Protein AF-A0A136JSY4-F1 (afdb_monomer_lite)

Radius of gyration: 33.77 Å; chains: 1; bounding box: 56×80×81 Å

Structure (mmCIF, N/CA/C/O backbone):
data_AF-A0A136JSY4-F1
#
_entry.id   AF-A0A136JSY4-F1
#
loop_
_atom_site.group_PDB
_atom_site.id
_atom_site.type_symbol
_atom_site.label_atom_id
_atom_site.label_alt_id
_atom_site.label_comp_id
_atom_site.label_asym_id
_atom_site.label_entity_id
_atom_site.label_seq_id
_atom_site.pdbx_PDB_ins_code
_atom_site.Cartn_x
_atom_site.Cartn_y
_atom_site.Cartn_z
_atom_site.occupancy
_atom_site.B_iso_or_equiv
_atom_site.auth_seq_id
_atom_site.auth_comp_id
_atom_site.auth_asym_id
_atom_site.auth_atom_id
_atom_site.pdbx_PDB_model_num
ATOM 1 N N . MET A 1 1 ? -39.869 67.267 55.460 1.00 47.88 1 MET A N 1
ATOM 2 C CA . MET A 1 1 ? -38.413 67.311 55.735 1.00 47.88 1 MET A CA 1
ATOM 3 C C . MET A 1 1 ? -38.189 66.368 56.909 1.00 47.88 1 MET A C 1
ATOM 5 O O . MET A 1 1 ? -38.822 66.603 57.919 1.00 47.88 1 MET A O 1
ATOM 9 N N . THR A 1 2 ? -37.489 65.238 56.843 1.00 46.97 2 THR A N 1
ATOM 10 C CA . THR A 1 2 ? -36.270 64.884 56.106 1.00 46.97 2 THR A CA 1
ATOM 11 C C . THR A 1 2 ? -36.162 63.357 55.924 1.00 46.97 2 THR A C 1
ATOM 13 O O . THR A 1 2 ? -36.390 62.589 56.849 1.00 46.97 2 THR A O 1
ATOM 16 N N . ASN A 1 3 ? -35.751 62.956 54.719 1.00 52.03 3 ASN A N 1
ATOM 17 C CA . ASN A 1 3 ? -34.670 61.998 54.469 1.00 52.03 3 ASN A CA 1
ATOM 18 C C . ASN A 1 3 ? -34.784 60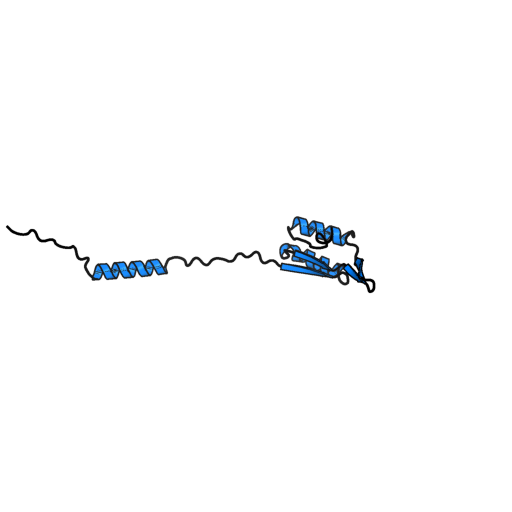.579 55.078 1.00 52.03 3 ASN A C 1
ATOM 20 O O . ASN A 1 3 ? -34.089 60.235 56.033 1.00 52.03 3 ASN A O 1
ATOM 24 N N . VAL A 1 4 ? -35.579 59.710 54.441 1.00 57.69 4 VAL A N 1
ATOM 25 C CA . VAL A 1 4 ? -35.362 58.257 54.546 1.00 57.69 4 VAL A CA 1
ATOM 26 C C . VAL A 1 4 ? -34.157 57.925 53.674 1.00 57.69 4 VAL A C 1
ATOM 28 O O . VAL A 1 4 ? -34.253 57.778 52.457 1.00 57.69 4 VAL A O 1
ATOM 31 N N . MET A 1 5 ? -32.998 57.918 54.327 1.00 53.69 5 MET A N 1
ATOM 32 C CA . MET A 1 5 ? -31.701 57.702 53.710 1.00 53.69 5 MET A CA 1
ATOM 33 C C . MET A 1 5 ? -31.635 56.349 53.003 1.00 53.69 5 MET A C 1
ATOM 35 O O . MET A 1 5 ? -31.853 55.287 53.588 1.00 53.69 5 MET A O 1
ATOM 39 N N . ASN A 1 6 ? -31.247 56.452 51.739 1.00 60.16 6 ASN A N 1
ATOM 40 C CA . ASN A 1 6 ? -30.692 55.429 50.876 1.00 60.16 6 ASN A CA 1
ATOM 41 C C . ASN A 1 6 ? -29.609 54.620 51.617 1.00 60.16 6 ASN A C 1
ATOM 43 O O . ASN A 1 6 ? -28.471 55.066 51.756 1.00 60.16 6 ASN A O 1
ATOM 47 N N . LYS A 1 7 ? -29.957 53.429 52.114 1.00 54.75 7 LYS A N 1
ATOM 48 C CA . LYS A 1 7 ? -28.954 52.425 52.474 1.00 54.75 7 LYS A CA 1
ATOM 49 C C . LYS A 1 7 ? -28.617 51.663 51.207 1.00 54.75 7 LYS A C 1
ATOM 51 O O . LYS A 1 7 ? -29.232 50.645 50.902 1.00 54.75 7 LYS A O 1
ATOM 56 N N . THR A 1 8 ? -27.635 52.177 50.478 1.00 59.25 8 THR A N 1
ATOM 57 C CA . THR A 1 8 ? -26.885 51.405 49.493 1.00 59.25 8 THR A CA 1
ATOM 58 C C . THR A 1 8 ? -26.421 50.134 50.201 1.00 59.25 8 THR A C 1
ATOM 60 O O . THR A 1 8 ? -25.597 50.197 51.114 1.00 59.25 8 THR A O 1
ATOM 63 N N . GLN A 1 9 ? -27.033 49.000 49.862 1.00 63.09 9 GLN A N 1
ATOM 64 C CA . GLN A 1 9 ? -26.720 47.686 50.417 1.00 63.09 9 GLN A CA 1
ATOM 65 C C . GLN A 1 9 ? -25.327 47.287 49.918 1.00 63.09 9 GLN A C 1
ATOM 67 O O . GLN A 1 9 ? -25.174 46.594 48.916 1.00 63.09 9 GLN A O 1
ATOM 72 N N . LEU A 1 10 ? -24.296 47.821 50.572 1.00 62.62 10 LEU A N 1
ATOM 73 C CA . LEU A 1 10 ? -22.907 47.465 50.339 1.00 62.62 10 LEU A CA 1
ATOM 74 C C . LEU A 1 10 ? -22.735 46.025 50.817 1.00 62.62 10 LEU A C 1
ATOM 76 O O . LEU A 1 10 ? -22.755 45.756 52.018 1.00 62.62 10 LEU A O 1
ATOM 80 N N . ILE A 1 11 ? -22.619 45.104 49.860 1.00 65.56 11 ILE A N 1
ATOM 81 C CA . ILE A 1 11 ? -22.290 43.701 50.111 1.00 65.56 11 ILE A CA 1
ATOM 82 C C . ILE A 1 11 ? -21.071 43.686 51.050 1.00 65.56 11 ILE A C 1
ATOM 84 O O . ILE A 1 11 ? -20.057 44.316 50.731 1.00 65.56 11 ILE A O 1
ATOM 88 N N . PRO A 1 12 ? -21.147 43.036 52.222 1.00 74.19 12 PRO A N 1
ATOM 89 C CA . PRO A 1 12 ? -20.047 43.058 53.173 1.00 74.19 12 PRO A CA 1
ATOM 90 C C . PRO A 1 12 ? -18.813 42.418 52.529 1.00 74.19 12 PRO A C 1
ATOM 92 O O . PRO A 1 12 ? -18.914 41.379 51.875 1.00 74.19 12 PRO A O 1
ATOM 95 N N . LYS A 1 13 ? -17.645 43.048 52.711 1.00 65.81 13 LYS A N 1
ATOM 96 C CA . LYS A 1 13 ? -16.381 42.675 52.044 1.00 65.81 13 LYS A CA 1
ATOM 97 C C . LYS A 1 13 ? -16.048 41.183 52.140 1.00 65.81 13 LYS A C 1
ATOM 99 O O . LYS A 1 13 ? -15.543 40.611 51.183 1.00 65.81 13 LYS A O 1
ATOM 104 N N . GLU A 1 14 ? -16.412 40.550 53.252 1.00 73.69 14 GLU A N 1
ATOM 105 C CA . GLU A 1 14 ? -16.194 39.121 53.496 1.00 73.69 14 GLU A CA 1
ATOM 106 C C . GLU A 1 14 ? -17.040 38.229 52.571 1.00 73.69 14 GLU A C 1
ATOM 108 O O . GLU A 1 14 ? -16.546 37.230 52.056 1.00 73.69 14 GLU A O 1
ATOM 113 N N . ILE A 1 15 ? -18.288 38.622 52.278 1.00 78.19 15 ILE A N 1
ATOM 114 C CA . ILE A 1 15 ? -19.153 37.922 51.313 1.00 78.19 15 ILE A CA 1
ATOM 115 C C . ILE A 1 15 ? -18.618 38.115 49.891 1.00 78.19 15 ILE A C 1
ATOM 117 O O . ILE A 1 15 ? -18.640 37.180 49.096 1.00 78.19 15 ILE A O 1
ATOM 121 N N . GLY A 1 16 ? -18.080 39.299 49.583 1.00 78.88 16 GLY A N 1
ATOM 122 C CA . GLY A 1 16 ? -17.422 39.560 48.301 1.00 78.88 16 GLY A CA 1
ATOM 123 C C . GLY A 1 16 ? -16.189 38.679 48.081 1.00 78.88 16 GLY A C 1
ATOM 124 O O . GLY A 1 16 ? -16.040 38.090 47.013 1.00 78.88 16 GLY A O 1
ATOM 125 N N . ILE A 1 17 ? -15.341 38.532 49.104 1.00 82.00 17 ILE A N 1
ATOM 126 C CA . ILE A 1 17 ? -14.149 37.670 49.058 1.00 82.00 17 ILE A CA 1
ATOM 127 C C . ILE A 1 17 ? -14.547 36.200 48.910 1.00 82.00 17 ILE A C 1
ATOM 129 O O . ILE A 1 17 ? -13.942 35.489 48.111 1.00 82.00 17 ILE A O 1
ATOM 133 N N . PHE A 1 18 ? -15.580 35.754 49.629 1.00 84.50 18 PHE A N 1
ATOM 134 C CA . PHE A 1 18 ? -16.068 34.377 49.554 1.00 84.50 18 PHE A CA 1
ATOM 135 C C . PHE A 1 18 ? -16.692 34.043 48.190 1.00 84.50 18 PHE A C 1
ATOM 137 O O . PHE A 1 18 ? -16.471 32.966 47.643 1.00 84.50 18 PHE A O 1
ATOM 144 N N . LEU A 1 19 ? -17.437 34.982 47.600 1.00 85.12 19 LEU A N 1
ATOM 145 C CA . LEU A 1 19 ? -17.976 34.827 46.247 1.00 85.12 19 LEU A CA 1
ATOM 146 C C . LEU A 1 19 ? -16.866 34.814 45.192 1.00 85.12 19 LEU A C 1
ATOM 148 O O . LEU A 1 19 ? -16.921 34.018 44.258 1.00 85.12 19 LEU A O 1
ATOM 152 N N . LEU A 1 20 ? -15.841 35.655 45.351 1.00 85.06 20 LEU A N 1
ATOM 153 C CA . LEU A 1 20 ? -14.712 35.707 44.428 1.00 85.06 20 LEU A CA 1
ATOM 154 C C . LEU A 1 20 ? -13.875 34.423 44.485 1.00 85.06 20 LEU A C 1
ATOM 156 O O . LEU A 1 20 ? -13.525 33.875 43.442 1.00 85.06 20 LEU A O 1
ATOM 160 N N . SER A 1 21 ? -13.588 33.907 45.682 1.00 84.50 21 SER A N 1
ATOM 161 C CA . SER A 1 21 ? -12.843 32.655 45.845 1.00 84.50 21 SER A CA 1
ATOM 162 C C . SER A 1 21 ? -13.624 31.453 45.312 1.00 84.50 21 SER A C 1
ATOM 164 O O . SER A 1 21 ? -13.052 30.620 44.611 1.00 84.50 21 SER A O 1
ATOM 166 N N . PHE A 1 22 ? -14.937 31.401 45.545 1.00 87.44 22 PHE A N 1
ATOM 167 C CA . PHE A 1 22 ? -15.806 30.372 44.975 1.00 87.44 22 PHE A CA 1
ATOM 168 C C . PHE A 1 22 ? -15.803 30.398 43.438 1.00 87.44 22 PHE A C 1
ATOM 170 O O . PHE A 1 22 ? -15.691 29.354 42.796 1.00 87.44 22 PHE A O 1
ATOM 177 N N . LEU A 1 23 ? -15.835 31.589 42.836 1.00 86.88 23 LEU A N 1
ATOM 178 C CA . LEU A 1 23 ? -15.821 31.761 41.382 1.00 86.88 23 LEU A CA 1
ATOM 179 C C . LEU A 1 23 ? -14.473 31.359 40.753 1.00 86.88 23 LEU A C 1
ATOM 181 O O . LEU A 1 23 ? -14.449 30.754 39.681 1.00 86.88 23 LEU A O 1
ATOM 185 N N . VAL A 1 24 ? -13.356 31.610 41.444 1.00 87.94 24 VAL A N 1
ATOM 186 C CA . VAL A 1 24 ? -12.018 31.152 41.023 1.00 87.94 24 VAL A CA 1
ATOM 187 C C . VAL A 1 24 ? -11.903 29.626 41.083 1.00 87.94 24 VAL A C 1
ATOM 189 O O . VAL A 1 24 ? -11.388 29.017 40.146 1.00 87.94 24 VAL A O 1
ATOM 192 N N . ILE A 1 25 ? -12.424 28.992 42.138 1.00 86.62 25 ILE A N 1
ATOM 193 C CA . ILE A 1 25 ? -12.406 27.527 42.282 1.00 86.62 25 ILE A CA 1
ATOM 194 C C . ILE A 1 25 ? -13.261 26.862 41.197 1.00 86.62 25 ILE A C 1
ATOM 196 O O . ILE A 1 25 ? -12.829 25.876 40.603 1.00 86.62 25 ILE A O 1
ATOM 200 N N . ILE A 1 26 ? -14.435 27.421 40.885 1.00 85.94 26 ILE A N 1
ATOM 201 C CA . ILE A 1 26 ? -15.280 26.930 39.787 1.00 85.94 26 ILE A CA 1
ATOM 202 C C . ILE A 1 26 ? -14.542 27.026 38.453 1.00 85.94 26 ILE A C 1
ATOM 204 O O . ILE A 1 26 ? -14.535 26.054 37.706 1.00 85.94 26 ILE A O 1
ATOM 208 N N . SER A 1 27 ? -13.880 28.153 38.180 1.00 79.19 27 SER A N 1
ATOM 209 C CA . SER A 1 27 ? -13.095 28.341 36.954 1.00 79.19 27 SER A CA 1
ATOM 210 C C . SER A 1 27 ? -11.975 27.299 36.818 1.00 79.19 27 SER A C 1
ATOM 212 O O . SER A 1 27 ? -11.730 26.793 35.726 1.00 79.19 27 SER A O 1
ATOM 214 N N . PHE A 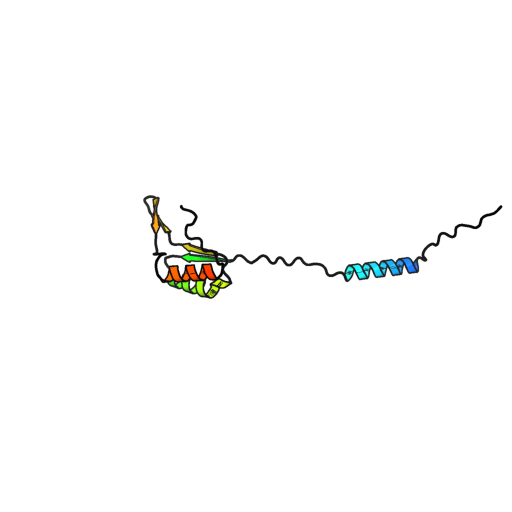1 28 ? -11.348 26.907 37.934 1.00 78.94 28 PHE A N 1
ATOM 215 C CA . PHE A 1 28 ? -10.303 25.877 37.954 1.00 78.94 28 PHE A CA 1
ATOM 216 C C . PHE A 1 28 ? -10.845 24.438 37.852 1.00 78.94 28 PHE A C 1
ATOM 218 O O . PHE A 1 28 ? -10.114 23.531 37.465 1.00 78.94 28 PHE A O 1
ATOM 225 N N . CYS A 1 29 ? -12.120 24.217 38.187 1.00 78.12 29 CYS A N 1
ATOM 226 C CA . CYS A 1 29 ? -12.805 22.926 38.052 1.00 78.12 29 CYS A CA 1
ATOM 227 C C . CYS A 1 29 ? -13.502 22.734 36.698 1.00 78.12 29 CYS A C 1
ATOM 229 O O . CYS A 1 29 ? -14.050 21.657 36.449 1.00 78.12 29 CYS A O 1
ATOM 231 N N . LEU A 1 30 ? -13.501 23.739 35.816 1.00 79.88 30 LEU A N 1
ATOM 232 C CA . LEU A 1 30 ? -13.972 23.538 34.452 1.00 79.88 30 LEU A CA 1
ATOM 233 C C . LEU A 1 30 ? -12.979 22.623 33.723 1.00 79.88 30 LEU A C 1
ATOM 235 O O . LEU A 1 30 ? -11.782 22.917 33.713 1.00 79.88 30 LEU A O 1
ATOM 239 N N . PRO A 1 31 ? -13.437 21.521 33.105 1.00 73.75 31 PRO A N 1
ATOM 240 C CA . PRO A 1 31 ? -12.555 20.673 32.326 1.00 73.75 31 PRO A CA 1
ATOM 241 C C . PRO A 1 31 ? -11.944 21.511 31.203 1.00 73.75 31 PRO A C 1
ATOM 243 O O . PRO A 1 31 ? -12.652 22.039 30.340 1.00 73.75 31 PRO A O 1
ATOM 246 N N . THR A 1 32 ? -10.618 21.639 31.210 1.00 70.25 32 THR A N 1
ATOM 247 C CA . THR A 1 32 ? -9.874 22.162 30.071 1.00 70.25 32 THR A CA 1
ATOM 248 C C . THR A 1 32 ? -10.182 21.250 28.892 1.00 70.25 32 THR A C 1
ATOM 250 O O . THR A 1 32 ? -9.825 20.074 28.868 1.00 70.25 32 THR A O 1
ATOM 253 N N . SER A 1 33 ? -10.939 21.768 27.928 1.00 67.88 33 SER A N 1
ATOM 254 C CA . SER A 1 33 ? -11.255 21.025 26.715 1.00 67.88 33 SER A CA 1
ATOM 255 C C . SER A 1 33 ? -9.972 20.922 25.896 1.00 67.88 33 SER A C 1
ATOM 257 O O . SER A 1 33 ? -9.636 21.826 25.136 1.00 67.88 33 SER A O 1
ATOM 259 N N . TYR A 1 34 ? -9.209 19.847 26.090 1.00 69.75 34 TYR A N 1
ATOM 260 C CA . TYR A 1 34 ? -8.136 19.491 25.175 1.00 69.75 34 TYR A CA 1
ATOM 261 C C . TYR A 1 34 ? -8.798 19.080 23.864 1.00 69.75 34 TYR A C 1
ATOM 263 O O . TYR A 1 34 ? -9.533 18.094 23.814 1.00 69.75 34 TYR A O 1
ATOM 271 N N . ALA A 1 35 ? -8.568 19.845 22.800 1.00 64.94 35 ALA A N 1
ATOM 272 C CA . ALA A 1 35 ? -8.902 19.381 21.466 1.00 64.94 35 ALA A CA 1
ATOM 273 C C . ALA A 1 35 ? -8.047 18.133 21.194 1.00 64.94 35 ALA A C 1
ATOM 275 O O . ALA A 1 35 ? -6.838 18.235 20.992 1.00 64.94 35 ALA A O 1
ATOM 276 N N . GLN A 1 36 ? -8.656 16.945 21.235 1.00 60.88 36 GLN A N 1
ATOM 277 C CA . GLN A 1 36 ? -8.031 15.760 20.662 1.00 60.88 36 GLN A CA 1
ATOM 278 C C . GLN A 1 36 ? -7.930 16.013 19.162 1.00 60.88 36 GLN A C 1
ATOM 280 O O . GLN A 1 36 ? -8.932 15.974 18.448 1.00 60.88 36 GLN A O 1
ATOM 285 N N . ALA A 1 37 ? -6.718 16.281 18.691 1.00 59.78 37 ALA A N 1
ATOM 286 C CA . ALA A 1 37 ? -6.390 16.173 17.285 1.00 59.78 37 ALA A CA 1
ATOM 287 C C . ALA A 1 37 ? -6.484 14.681 16.917 1.00 59.78 37 ALA A C 1
ATOM 289 O O . ALA A 1 37 ? -5.496 13.952 16.927 1.00 59.78 37 ALA A O 1
ATOM 290 N N . ASN A 1 38 ? -7.705 14.197 16.671 1.00 56.75 38 ASN A N 1
ATOM 291 C CA . ASN A 1 38 ? -7.940 12.949 15.952 1.00 56.75 38 ASN A CA 1
ATOM 292 C C . ASN A 1 38 ? -7.628 13.225 14.483 1.00 56.75 38 ASN A C 1
ATOM 294 O O . ASN A 1 38 ? -8.512 13.299 13.634 1.00 56.75 38 ASN A O 1
ATOM 298 N N . GLU A 1 39 ? -6.360 13.486 14.200 1.00 60.81 39 GLU A N 1
ATOM 299 C CA . GLU A 1 39 ? -5.884 13.468 12.834 1.00 60.81 39 GLU A CA 1
ATOM 300 C C . GLU A 1 39 ? -5.737 11.995 12.501 1.00 60.81 39 GLU A C 1
ATOM 302 O O . GLU A 1 39 ? -4.866 11.324 13.056 1.00 60.81 39 GLU A O 1
ATOM 307 N N . ASP A 1 40 ? -6.634 11.468 11.665 1.00 69.31 40 ASP A N 1
ATOM 308 C CA . ASP A 1 40 ? -6.473 10.141 11.081 1.00 69.31 40 ASP A CA 1
ATOM 309 C C . ASP A 1 40 ? -5.053 10.061 10.517 1.00 69.31 40 ASP A C 1
ATOM 311 O O . ASP A 1 40 ? -4.747 10.682 9.495 1.00 69.31 40 ASP A O 1
ATOM 315 N N . LEU A 1 41 ? -4.153 9.376 11.230 1.00 70.06 41 LEU A N 1
ATOM 316 C CA . LEU A 1 41 ? -2.738 9.327 10.888 1.00 70.06 41 LEU A CA 1
ATOM 317 C C . LEU A 1 41 ? -2.605 8.691 9.506 1.00 70.06 41 LEU A C 1
ATOM 319 O O . LEU A 1 41 ? -2.735 7.477 9.343 1.00 70.06 41 LEU A O 1
ATOM 323 N N . LYS A 1 42 ? -2.350 9.527 8.495 1.00 80.25 42 LYS A N 1
ATOM 324 C CA . LYS A 1 42 ? -2.247 9.085 7.106 1.00 80.25 42 LYS A CA 1
ATOM 325 C C . LYS A 1 42 ? -0.893 8.433 6.869 1.00 80.25 42 LYS A C 1
ATOM 327 O O . LYS A 1 42 ? 0.076 9.112 6.541 1.00 80.25 42 LYS A O 1
ATOM 332 N N . MET A 1 43 ? -0.826 7.113 7.006 1.00 84.50 43 MET A N 1
ATOM 333 C CA . MET A 1 43 ? 0.390 6.358 6.697 1.00 84.50 43 MET A CA 1
ATOM 334 C C . MET A 1 43 ? 0.407 5.934 5.231 1.00 84.50 43 MET A C 1
ATOM 336 O O . MET A 1 43 ? -0.586 5.423 4.703 1.00 84.50 43 MET A O 1
ATOM 340 N N . ALA A 1 44 ? 1.560 6.108 4.588 1.00 87.50 44 ALA A N 1
ATOM 341 C CA . ALA A 1 44 ? 1.786 5.680 3.218 1.00 87.50 44 ALA A CA 1
ATOM 342 C C . ALA A 1 44 ? 2.875 4.604 3.134 1.00 87.50 44 ALA A C 1
ATOM 344 O O . ALA A 1 44 ? 3.903 4.695 3.801 1.00 87.50 44 ALA A O 1
ATOM 345 N N . GLY A 1 45 ? 2.650 3.598 2.291 1.00 87.69 45 GLY A N 1
ATOM 346 C CA . GLY A 1 45 ? 3.611 2.540 1.988 1.00 87.69 45 GLY A CA 1
ATOM 347 C C . GLY A 1 45 ? 4.067 2.588 0.533 1.00 87.69 45 GLY A C 1
ATOM 348 O O . GLY A 1 45 ? 3.301 2.956 -0.354 1.00 87.69 45 GLY A O 1
ATOM 349 N N . TRP A 1 46 ? 5.305 2.178 0.280 1.00 90.75 46 TRP A N 1
ATOM 350 C CA . TRP A 1 46 ? 5.877 2.065 -1.060 1.00 90.75 46 TRP A CA 1
ATOM 351 C C . TRP A 1 46 ? 6.224 0.605 -1.349 1.00 90.75 46 TRP A C 1
ATOM 353 O O . TRP A 1 46 ? 6.849 -0.052 -0.518 1.00 90.75 46 TRP A O 1
ATOM 363 N N . VAL A 1 47 ? 5.801 0.086 -2.502 1.00 92.69 47 VAL A N 1
ATOM 364 C CA . VAL A 1 47 ? 6.063 -1.302 -2.911 1.00 92.69 47 VAL A CA 1
ATOM 365 C C . VAL A 1 47 ? 6.890 -1.294 -4.191 1.00 92.69 47 VAL A C 1
ATOM 367 O O . VAL A 1 47 ? 6.331 -1.038 -5.264 1.00 92.69 47 VAL A O 1
ATOM 370 N N . PRO A 1 48 ? 8.205 -1.561 -4.108 1.00 92.81 48 PRO A N 1
ATOM 371 C CA . PRO A 1 48 ? 9.052 -1.562 -5.281 1.00 92.81 48 PRO A CA 1
ATOM 372 C C . PRO A 1 48 ? 9.004 -2.851 -6.088 1.00 92.81 48 PRO A C 1
ATOM 374 O O . PRO A 1 48 ? 8.905 -3.936 -5.521 1.00 92.81 48 PRO A O 1
ATOM 377 N N . TRP A 1 49 ? 9.112 -2.735 -7.417 1.00 92.00 49 TRP A N 1
ATOM 378 C CA . TRP A 1 49 ? 9.006 -3.875 -8.334 1.00 92.00 49 TRP A CA 1
ATOM 379 C C . TRP A 1 49 ? 10.052 -4.969 -8.072 1.00 92.00 49 TRP A C 1
ATOM 381 O O . TRP A 1 49 ? 9.735 -6.144 -8.210 1.00 92.00 49 TRP A O 1
ATOM 391 N N . TRP A 1 50 ? 11.268 -4.621 -7.631 1.00 92.56 50 TRP A N 1
ATOM 392 C CA . TRP A 1 50 ? 12.317 -5.605 -7.307 1.00 92.56 50 TRP A CA 1
ATOM 393 C C . TRP A 1 50 ? 12.056 -6.380 -6.003 1.00 92.56 50 TRP A C 1
ATOM 395 O O . TRP A 1 50 ? 12.747 -7.357 -5.719 1.00 92.56 50 TRP A O 1
ATOM 405 N N . GLN A 1 51 ? 11.074 -5.961 -5.199 1.00 93.88 51 GLN A N 1
ATOM 406 C CA . GLN A 1 51 ? 10.653 -6.625 -3.960 1.00 93.88 51 GLN A CA 1
ATOM 407 C C . GLN A 1 51 ? 9.129 -6.778 -3.883 1.00 93.88 51 GLN A C 1
ATOM 409 O O . GLN A 1 51 ? 8.577 -6.869 -2.785 1.00 93.88 51 GLN A O 1
ATOM 414 N N . ASP A 1 52 ? 8.431 -6.837 -5.019 1.00 91.00 52 ASP A N 1
ATOM 415 C CA . ASP A 1 52 ? 6.967 -6.791 -5.063 1.00 91.00 52 ASP A CA 1
ATOM 416 C C . ASP A 1 52 ? 6.310 -7.880 -4.203 1.00 91.00 52 ASP A C 1
ATOM 418 O O . ASP A 1 52 ? 5.443 -7.580 -3.390 1.00 91.00 52 ASP A O 1
ATOM 422 N N . LYS A 1 53 ? 6.793 -9.122 -4.243 1.00 91.88 53 LYS A N 1
ATOM 423 C CA . LYS A 1 53 ? 6.273 -10.224 -3.422 1.00 91.88 53 LYS A CA 1
ATOM 424 C C . LYS A 1 53 ? 6.374 -9.955 -1.916 1.00 91.88 53 LYS A C 1
ATOM 426 O O . LYS A 1 53 ? 5.430 -10.214 -1.166 1.00 91.88 53 LYS A O 1
ATOM 431 N N . GLN A 1 54 ? 7.522 -9.459 -1.454 1.00 94.25 54 GLN A N 1
ATOM 432 C CA . GLN A 1 54 ? 7.751 -9.171 -0.033 1.00 94.25 54 GLN A CA 1
ATOM 433 C C . GLN A 1 54 ? 6.996 -7.908 0.394 1.00 94.25 54 GLN A C 1
ATOM 435 O O . GLN A 1 54 ? 6.356 -7.900 1.447 1.00 94.25 54 GLN A O 1
ATOM 440 N N . GLY A 1 55 ? 7.007 -6.878 -0.454 1.00 92.69 55 GLY A N 1
ATOM 441 C CA . GLY A 1 55 ? 6.302 -5.621 -0.241 1.00 92.69 55 GLY A CA 1
ATOM 442 C C . GLY A 1 55 ? 4.788 -5.807 -0.187 1.00 92.69 55 GLY A C 1
ATOM 443 O O . GLY A 1 55 ? 4.163 -5.351 0.765 1.00 92.69 55 GLY A O 1
ATOM 444 N N . LEU A 1 56 ? 4.201 -6.564 -1.119 1.00 93.62 56 LEU A N 1
ATOM 445 C CA . LEU A 1 56 ? 2.775 -6.909 -1.115 1.00 93.62 56 LEU A CA 1
ATOM 446 C C . LEU A 1 56 ? 2.385 -7.722 0.120 1.00 93.62 56 LEU A C 1
ATOM 448 O O . LEU A 1 56 ? 1.345 -7.458 0.722 1.00 93.62 56 LEU A O 1
ATOM 452 N N . SER A 1 57 ? 3.218 -8.679 0.538 1.00 94.75 57 SER A N 1
ATOM 453 C CA . SER A 1 57 ? 2.989 -9.450 1.766 1.00 94.75 57 SER A CA 1
ATOM 454 C C . SER A 1 57 ? 2.998 -8.552 3.008 1.00 94.75 57 SER A C 1
ATOM 456 O O . SER A 1 57 ? 2.091 -8.625 3.839 1.00 94.75 57 SER A O 1
ATOM 458 N N . SER A 1 58 ? 3.981 -7.656 3.117 1.00 94.06 58 SER A N 1
ATOM 459 C CA . SER A 1 58 ? 4.085 -6.703 4.226 1.00 94.06 58 SER A CA 1
ATOM 460 C C . SER A 1 58 ? 2.925 -5.701 4.245 1.00 94.06 58 SER A C 1
ATOM 462 O O . SER A 1 58 ? 2.310 -5.487 5.292 1.00 94.06 58 SER A O 1
ATOM 464 N N . ALA A 1 59 ? 2.572 -5.143 3.084 1.00 92.69 59 ALA A N 1
ATOM 465 C CA . ALA A 1 59 ? 1.465 -4.204 2.930 1.00 92.69 59 ALA A CA 1
ATOM 466 C C . ALA A 1 59 ? 0.119 -4.864 3.251 1.00 92.69 59 ALA A C 1
ATOM 468 O O . ALA A 1 59 ? -0.688 -4.287 3.966 1.00 92.69 59 ALA A O 1
ATOM 469 N N . THR A 1 60 ? -0.091 -6.108 2.812 1.00 93.31 60 THR A N 1
ATOM 470 C CA . THR A 1 60 ? -1.286 -6.900 3.145 1.00 93.31 60 THR A CA 1
ATOM 471 C C . THR A 1 60 ? -1.433 -7.088 4.654 1.00 93.31 60 THR A C 1
ATOM 473 O O . THR A 1 60 ? -2.517 -6.895 5.196 1.00 93.31 60 THR A O 1
ATOM 476 N N . LYS A 1 61 ? -0.342 -7.425 5.354 1.00 94.44 61 LYS A N 1
ATOM 477 C CA . LYS A 1 61 ? -0.348 -7.611 6.817 1.00 94.44 61 LYS A CA 1
ATOM 478 C C . LYS A 1 61 ? -0.631 -6.324 7.590 1.00 94.44 61 LYS A C 1
ATOM 480 O O . LYS A 1 61 ? -1.131 -6.394 8.706 1.00 94.44 61 LYS A O 1
ATOM 485 N N . ASN A 1 62 ? -0.284 -5.172 7.024 1.00 92.44 62 ASN A N 1
ATOM 486 C CA . ASN A 1 62 ? -0.418 -3.868 7.672 1.00 92.44 62 ASN A CA 1
ATOM 487 C C . ASN A 1 62 ? -1.501 -2.990 7.032 1.00 92.44 62 ASN A C 1
ATOM 489 O O . ASN A 1 62 ? -1.521 -1.791 7.289 1.00 92.44 62 ASN A O 1
ATOM 493 N N . ILE A 1 63 ? -2.392 -3.561 6.215 1.00 90.00 63 ILE A N 1
ATOM 494 C CA . ILE A 1 63 ? -3.312 -2.788 5.370 1.00 90.00 63 ILE A CA 1
ATOM 495 C C . ILE A 1 63 ? -4.213 -1.847 6.175 1.00 90.00 63 ILE A C 1
ATOM 497 O O . ILE A 1 63 ? -4.441 -0.723 5.753 1.00 90.00 63 ILE A O 1
ATOM 501 N N . ASP A 1 64 ? -4.624 -2.257 7.377 1.00 89.25 64 ASP A N 1
ATOM 502 C CA . ASP A 1 64 ? -5.478 -1.463 8.272 1.00 89.25 64 ASP A CA 1
ATOM 503 C C . ASP A 1 64 ? -4.787 -0.202 8.810 1.00 89.25 64 ASP A C 1
ATOM 505 O O . ASP A 1 64 ? -5.441 0.715 9.292 1.00 89.25 64 ASP A O 1
ATOM 509 N N . LYS A 1 65 ? -3.454 -0.152 8.740 1.00 88.75 65 LYS A N 1
ATOM 510 C CA . LYS A 1 65 ? -2.662 1.012 9.143 1.00 88.75 65 LYS A CA 1
ATOM 511 C C . LYS A 1 65 ? -2.358 1.928 7.967 1.00 88.75 65 LYS A C 1
ATOM 513 O O . LYS A 1 65 ? -1.889 3.032 8.197 1.00 88.75 65 LYS A O 1
ATOM 518 N N . LEU A 1 66 ? -2.536 1.465 6.730 1.00 87.38 66 LEU A N 1
ATOM 519 C CA . LEU A 1 66 ? -2.105 2.166 5.526 1.00 87.38 66 LEU A CA 1
ATOM 520 C C . LEU A 1 66 ? -3.279 2.922 4.917 1.00 87.38 66 LEU A C 1
ATOM 522 O O . LEU A 1 66 ? -4.231 2.324 4.427 1.00 87.38 66 LEU A O 1
ATOM 526 N N . SER A 1 67 ? -3.173 4.244 4.858 1.00 88.00 67 SER A N 1
ATOM 527 C CA . SER A 1 67 ? -4.127 5.076 4.122 1.00 88.00 67 SER A CA 1
ATOM 528 C C . SER A 1 67 ? -3.820 5.118 2.629 1.00 88.00 67 SER A C 1
ATOM 530 O O . SER A 1 67 ? -4.731 5.316 1.824 1.00 88.00 67 SER A O 1
ATOM 532 N N . THR A 1 68 ? -2.541 4.958 2.266 1.00 87.62 68 THR A N 1
ATOM 533 C CA . THR A 1 68 ? -2.091 5.002 0.874 1.00 87.62 68 THR A CA 1
ATOM 534 C C . THR A 1 68 ? -1.001 3.968 0.581 1.00 87.62 68 THR A C 1
ATOM 536 O O . THR A 1 68 ? -0.058 3.824 1.355 1.00 87.62 68 THR A O 1
ATOM 539 N N . VAL A 1 69 ? -1.058 3.301 -0.575 1.00 89.44 69 VAL A N 1
ATOM 540 C CA . VAL A 1 69 ? 0.036 2.459 -1.088 1.00 89.44 69 VAL A CA 1
ATOM 541 C C . VAL A 1 69 ? 0.456 2.877 -2.498 1.00 89.44 69 VAL A C 1
ATOM 543 O O . VAL A 1 69 ? -0.374 3.007 -3.396 1.00 89.44 69 VAL A O 1
ATOM 546 N N . TYR A 1 70 ? 1.760 3.069 -2.696 1.00 89.88 70 TYR A N 1
ATOM 547 C CA . TYR A 1 70 ? 2.381 3.476 -3.955 1.00 89.88 70 TYR A CA 1
ATOM 548 C C . TYR A 1 70 ? 3.127 2.300 -4.608 1.00 89.88 70 TYR A C 1
ATOM 550 O O . TYR A 1 70 ? 4.172 1.883 -4.100 1.00 89.88 70 TYR A O 1
ATOM 558 N N . PRO A 1 71 ? 2.644 1.760 -5.739 1.00 91.06 71 PRO A N 1
ATOM 559 C CA . PRO A 1 71 ? 3.381 0.788 -6.540 1.00 91.06 71 PRO A CA 1
ATOM 560 C C . PRO A 1 71 ? 4.512 1.471 -7.324 1.00 91.06 71 PRO A C 1
ATOM 562 O O . PRO A 1 71 ? 4.254 2.254 -8.239 1.00 91.06 71 PRO A O 1
ATOM 565 N N . PHE A 1 72 ? 5.771 1.143 -7.028 1.00 91.06 72 PHE A N 1
ATOM 566 C CA . PHE A 1 72 ? 6.916 1.585 -7.831 1.00 91.06 72 PHE A CA 1
ATOM 567 C C . PHE A 1 72 ? 7.219 0.587 -8.924 1.00 91.06 72 PHE A C 1
ATOM 569 O O . PHE A 1 72 ? 8.008 -0.347 -8.763 1.00 91.06 72 PHE A O 1
ATOM 576 N N . VAL A 1 73 ? 6.527 0.748 -10.034 1.00 91.88 73 VAL A N 1
ATOM 577 C CA . VAL A 1 73 ? 6.534 -0.292 -11.055 1.00 91.88 73 VAL A CA 1
ATOM 578 C C . VAL A 1 73 ? 6.789 0.236 -12.447 1.00 91.88 73 VAL A C 1
ATOM 580 O O . VAL A 1 73 ? 6.708 -0.535 -13.392 1.00 91.88 73 VAL A O 1
ATOM 583 N N . TYR A 1 74 ? 7.121 1.515 -12.588 1.00 90.94 74 TYR A N 1
ATOM 584 C CA . TYR A 1 74 ? 7.490 2.090 -13.870 1.00 90.94 74 TYR A CA 1
ATOM 585 C C . TYR A 1 74 ? 8.822 2.815 -13.761 1.00 90.94 74 TYR A C 1
ATOM 587 O O . TYR A 1 74 ? 9.127 3.424 -12.739 1.00 90.94 74 TYR A O 1
ATOM 595 N N . GLU A 1 75 ? 9.593 2.751 -14.836 1.00 92.06 75 GLU A N 1
ATOM 596 C CA . GLU A 1 75 ? 10.866 3.447 -14.993 1.00 92.06 75 GLU A CA 1
ATOM 597 C C . GLU A 1 75 ? 10.898 4.154 -16.346 1.00 92.06 75 GLU A C 1
ATOM 599 O O . GLU A 1 75 ? 10.200 3.761 -17.283 1.00 92.06 75 GLU A O 1
ATOM 604 N N . ILE A 1 76 ? 11.733 5.182 -16.458 1.00 94.44 76 ILE A N 1
ATOM 605 C CA . ILE A 1 76 ? 12.027 5.845 -17.727 1.00 94.44 76 ILE A CA 1
ATOM 606 C C . ILE A 1 76 ? 13.336 5.260 -18.253 1.00 94.44 76 ILE A C 1
ATOM 608 O O . ILE A 1 76 ? 14.331 5.225 -17.534 1.00 94.44 76 ILE A O 1
ATOM 612 N N . ASN A 1 77 ? 13.339 4.776 -19.493 1.00 93.12 77 ASN A N 1
ATOM 613 C CA . ASN A 1 77 ? 14.564 4.280 -20.120 1.00 93.12 77 ASN A CA 1
ATOM 614 C C . ASN A 1 77 ? 15.416 5.411 -20.715 1.00 93.12 77 ASN A C 1
ATOM 616 O O . ASN A 1 77 ? 14.994 6.561 -20.787 1.00 93.12 77 ASN A O 1
ATOM 620 N N . GLU A 1 78 ? 16.590 5.060 -21.237 1.00 95.50 78 GLU A N 1
ATOM 621 C CA . GLU A 1 78 ? 17.527 5.995 -21.884 1.00 95.50 78 GLU A CA 1
ATOM 622 C C . GLU A 1 78 ? 16.922 6.776 -23.064 1.00 95.50 78 GLU A C 1
ATOM 624 O O . GLU A 1 78 ? 17.429 7.824 -23.448 1.00 95.50 78 GLU A O 1
ATOM 629 N N . LYS A 1 79 ? 15.817 6.286 -23.640 1.00 95.25 79 LYS A N 1
ATOM 630 C CA . LYS A 1 79 ? 15.085 6.934 -24.738 1.00 95.25 79 LYS A CA 1
ATOM 631 C C . LYS A 1 79 ? 13.920 7.803 -24.248 1.00 95.25 79 LYS A C 1
ATOM 633 O O . LYS A 1 79 ? 13.095 8.209 -25.060 1.00 95.25 79 LYS A O 1
ATOM 638 N N . GLY A 1 80 ? 13.793 8.033 -22.940 1.00 94.88 80 GLY A N 1
ATOM 639 C CA . GLY A 1 80 ? 12.686 8.793 -22.356 1.00 94.88 80 GLY A CA 1
ATOM 640 C C . GLY A 1 80 ? 11.342 8.053 -22.356 1.00 94.88 80 GLY A C 1
ATOM 641 O O . GLY A 1 80 ? 10.306 8.663 -22.111 1.00 94.88 80 GLY A O 1
ATOM 642 N N . LYS A 1 81 ? 11.320 6.743 -22.637 1.00 95.00 81 LYS A N 1
ATOM 643 C CA . LYS A 1 81 ? 10.088 5.944 -22.680 1.00 95.00 81 LYS A CA 1
ATOM 644 C C . LYS A 1 81 ? 9.781 5.351 -21.308 1.00 95.00 81 LYS A C 1
ATOM 646 O O . LYS A 1 81 ? 10.651 4.738 -20.692 1.00 95.00 81 LYS A O 1
ATOM 651 N N . ILE A 1 82 ? 8.517 5.447 -20.897 1.00 92.44 82 ILE A N 1
ATOM 652 C CA . ILE A 1 82 ? 7.985 4.764 -19.714 1.00 92.44 82 ILE A CA 1
ATOM 653 C C . ILE A 1 82 ? 7.922 3.251 -19.975 1.00 92.44 82 ILE A C 1
ATOM 655 O O . ILE A 1 82 ? 7.348 2.796 -20.968 1.00 92.44 82 ILE A O 1
ATOM 659 N N . ILE A 1 83 ? 8.494 2.467 -19.066 1.00 93.06 83 ILE A N 1
ATOM 660 C CA . ILE A 1 83 ? 8.498 1.004 -19.088 1.00 93.06 83 ILE A CA 1
ATOM 661 C C . ILE A 1 83 ? 7.859 0.490 -17.804 1.00 93.06 83 ILE A C 1
ATOM 663 O O . ILE A 1 83 ? 8.291 0.860 -16.717 1.00 93.06 83 ILE A O 1
ATOM 667 N N . ALA A 1 84 ? 6.881 -0.408 -17.929 1.00 91.75 84 ALA A N 1
ATOM 668 C CA . ALA A 1 84 ? 6.369 -1.178 -16.800 1.00 91.75 84 ALA A CA 1
ATOM 669 C C . ALA A 1 84 ? 7.365 -2.287 -16.418 1.00 91.75 84 ALA A C 1
ATOM 671 O O . ALA A 1 84 ? 7.767 -3.094 -17.256 1.00 91.75 84 ALA A O 1
ATOM 672 N N . LYS A 1 85 ? 7.764 -2.316 -15.150 1.00 94.06 85 LYS A N 1
ATOM 673 C CA . LYS A 1 85 ? 8.743 -3.234 -14.558 1.00 94.06 85 LYS A CA 1
ATOM 674 C C . LYS A 1 85 ? 8.111 -4.446 -13.877 1.00 94.06 85 LYS A C 1
ATOM 676 O O . LYS A 1 85 ? 8.810 -5.421 -13.630 1.00 94.06 85 LYS A O 1
ATOM 681 N N . THR A 1 86 ? 6.809 -4.401 -13.596 1.00 90.19 86 THR A N 1
ATOM 682 C CA . THR A 1 86 ? 6.026 -5.559 -13.141 1.00 90.19 86 THR A CA 1
ATOM 683 C C . THR A 1 86 ? 4.671 -5.596 -13.844 1.00 90.19 86 THR A C 1
ATOM 685 O O . THR A 1 86 ? 4.203 -4.583 -14.375 1.00 90.19 86 THR A O 1
ATOM 688 N N . ASP A 1 87 ? 4.029 -6.761 -13.825 1.00 90.38 87 ASP A N 1
ATOM 689 C CA . A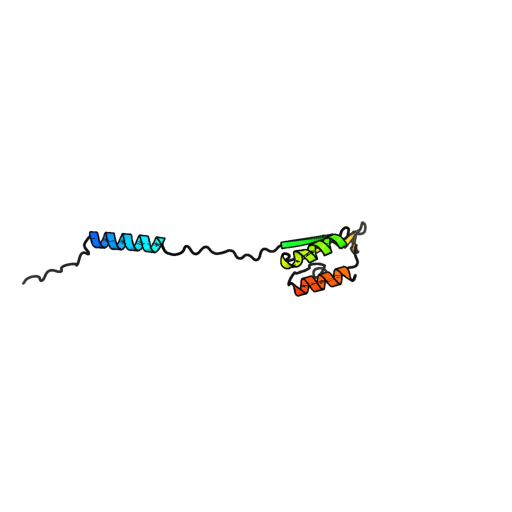SP A 1 87 ? 2.666 -6.923 -14.318 1.00 90.38 87 ASP A CA 1
ATOM 690 C C . ASP A 1 87 ? 1.645 -6.644 -13.206 1.00 90.38 87 ASP A C 1
ATOM 692 O O . ASP A 1 87 ? 1.345 -7.496 -12.364 1.00 90.38 87 ASP A O 1
ATOM 696 N N . LEU A 1 88 ? 1.054 -5.450 -13.232 1.00 89.50 88 LEU A N 1
ATOM 697 C CA . LEU A 1 88 ? -0.020 -5.065 -12.312 1.00 89.50 88 LEU A CA 1
ATOM 698 C C . LEU A 1 88 ? -1.322 -5.856 -12.518 1.00 89.50 88 LEU A C 1
ATOM 700 O O . LEU A 1 88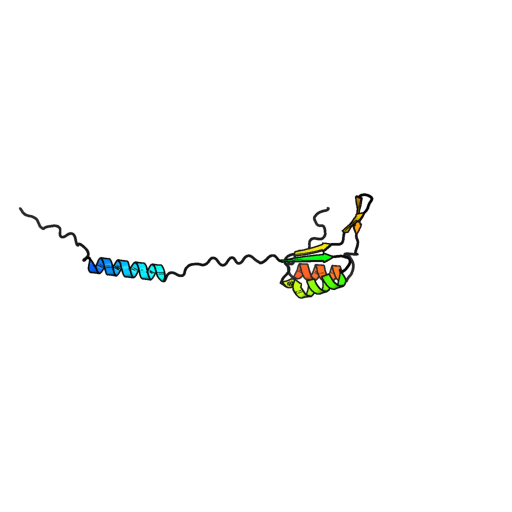 ? -2.194 -5.838 -11.647 1.00 89.50 88 LEU A O 1
ATOM 704 N N . LYS A 1 89 ? -1.481 -6.555 -13.649 1.00 90.62 89 LYS A N 1
ATOM 705 C CA . LYS A 1 89 ? -2.618 -7.456 -13.902 1.00 90.62 89 LYS A CA 1
ATOM 706 C C . LYS A 1 89 ? -2.391 -8.852 -13.329 1.00 90.62 89 LYS A C 1
ATOM 708 O O . LYS A 1 89 ? -3.316 -9.666 -13.328 1.00 90.62 89 LYS A O 1
ATOM 713 N N . SER A 1 90 ? -1.198 -9.124 -12.806 1.00 91.00 90 SER A N 1
ATOM 714 C CA . SER A 1 90 ? -0.901 -10.390 -12.155 1.00 91.00 90 SER A CA 1
ATOM 715 C C . SER A 1 90 ? -1.814 -10.624 -10.950 1.00 91.00 90 SER A C 1
ATOM 717 O O . SER A 1 90 ? -2.312 -9.704 -10.292 1.00 91.00 90 SER A O 1
ATOM 719 N N . ARG A 1 91 ? -2.031 -11.905 -10.643 1.00 93.38 91 ARG A N 1
ATOM 720 C CA . ARG A 1 91 ? -2.953 -12.342 -9.590 1.00 93.38 91 ARG A CA 1
ATOM 721 C C . ARG A 1 91 ? -2.656 -11.696 -8.234 1.00 93.38 91 ARG A C 1
ATOM 723 O O . ARG A 1 91 ? -3.600 -11.385 -7.511 1.00 93.38 91 ARG A O 1
ATOM 730 N N . ASP A 1 92 ? -1.387 -11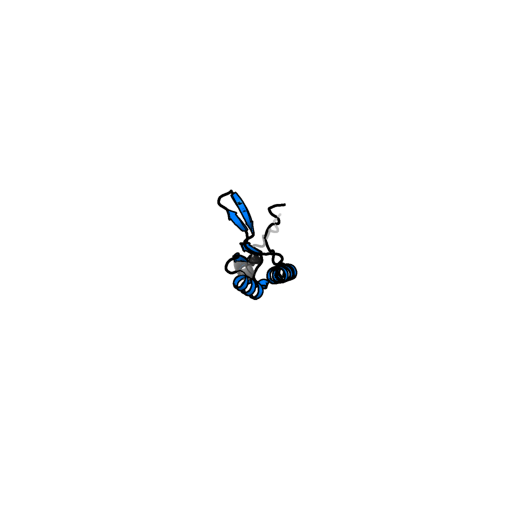.521 -7.886 1.00 91.94 92 ASP A N 1
ATOM 731 C CA . ASP A 1 92 ? -0.979 -11.019 -6.572 1.00 91.94 92 ASP A CA 1
ATOM 732 C C . ASP A 1 92 ? -1.283 -9.524 -6.422 1.00 91.94 92 ASP A C 1
ATOM 734 O O . ASP A 1 92 ? -1.905 -9.126 -5.436 1.00 91.94 92 ASP A O 1
ATOM 738 N N . TRP A 1 93 ? -0.974 -8.720 -7.443 1.00 92.25 93 TRP A N 1
ATOM 739 C CA . TRP A 1 93 ? -1.345 -7.303 -7.490 1.00 92.25 93 TRP A CA 1
ATOM 740 C C . TRP A 1 93 ? -2.862 -7.105 -7.494 1.00 92.25 93 TRP A C 1
ATOM 742 O O . TRP A 1 93 ? -3.386 -6.312 -6.717 1.00 92.25 93 TRP A O 1
ATOM 752 N N . GLN A 1 94 ? -3.593 -7.885 -8.293 1.00 93.81 94 GLN A N 1
ATOM 753 C CA . GLN A 1 94 ? -5.056 -7.805 -8.347 1.00 93.81 94 GLN A CA 1
ATOM 754 C C . GLN A 1 94 ? -5.716 -8.185 -7.016 1.00 93.81 94 GLN A C 1
ATOM 756 O O . GLN A 1 94 ? -6.681 -7.549 -6.594 1.00 93.81 94 GLN A O 1
ATOM 761 N N . LYS A 1 95 ? -5.199 -9.208 -6.322 1.00 93.88 95 LYS A N 1
ATOM 762 C CA . LYS A 1 95 ? -5.653 -9.558 -4.968 1.00 93.88 95 LYS A CA 1
ATOM 763 C C . LYS A 1 95 ? -5.391 -8.425 -3.982 1.00 93.88 95 LYS A C 1
ATOM 765 O O . LYS A 1 95 ? -6.264 -8.122 -3.172 1.00 93.88 95 LYS A O 1
ATOM 770 N N . PHE A 1 96 ? -4.217 -7.806 -4.061 1.00 92.12 96 PHE A N 1
ATOM 771 C CA . PHE A 1 96 ? -3.856 -6.696 -3.193 1.00 92.12 96 PHE A CA 1
ATOM 772 C C . PHE A 1 96 ? -4.734 -5.461 -3.427 1.00 92.12 96 PHE A C 1
ATOM 774 O O . PHE A 1 96 ? -5.258 -4.910 -2.466 1.00 92.12 96 PHE A O 1
ATOM 781 N N . PHE A 1 97 ? -4.977 -5.063 -4.680 1.00 91.44 97 PHE A N 1
ATOM 782 C CA . PHE A 1 97 ? -5.838 -3.915 -4.987 1.00 91.44 97 PHE A CA 1
ATOM 783 C C . PHE A 1 97 ? -7.270 -4.107 -4.490 1.00 91.44 97 PHE A C 1
ATOM 785 O O . PHE A 1 97 ? -7.822 -3.200 -3.875 1.00 91.44 97 PHE A O 1
ATOM 792 N N . L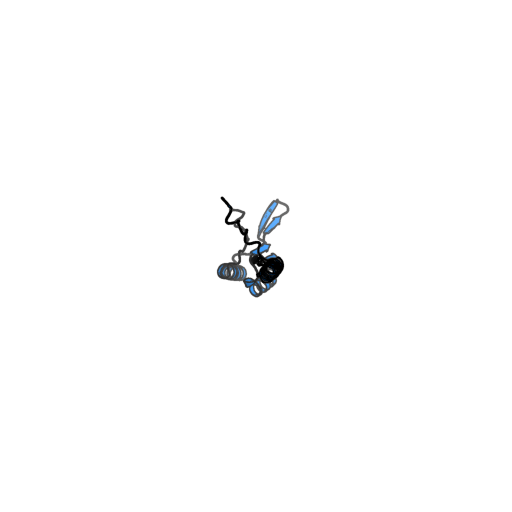YS A 1 98 ? -7.834 -5.311 -4.652 1.00 92.38 98 LYS A N 1
ATOM 793 C CA . LYS A 1 98 ? -9.152 -5.651 -4.089 1.00 92.38 98 LYS A CA 1
ATOM 794 C C . LYS A 1 98 ? -9.180 -5.560 -2.564 1.00 92.38 98 LYS A C 1
ATOM 796 O O . LYS A 1 98 ? -10.180 -5.145 -1.985 1.00 92.38 98 LYS A O 1
ATOM 801 N N . LEU A 1 99 ? -8.100 -5.975 -1.900 1.00 91.25 99 LEU A N 1
ATOM 802 C CA . LEU A 1 99 ? -7.984 -5.854 -0.449 1.00 91.25 99 LEU A CA 1
ATOM 803 C C . LEU A 1 99 ? -7.902 -4.386 -0.016 1.00 91.25 99 LEU A C 1
ATOM 805 O O . LEU A 1 99 ? -8.588 -4.007 0.929 1.00 91.25 99 LEU A O 1
ATOM 809 N N . ALA A 1 100 ? -7.085 -3.583 -0.699 1.00 89.12 100 ALA A N 1
ATOM 810 C CA . ALA A 1 100 ? -6.925 -2.162 -0.415 1.00 89.12 100 ALA A CA 1
ATOM 811 C C . ALA A 1 100 ? -8.252 -1.407 -0.582 1.00 89.12 100 ALA A C 1
ATOM 813 O O . ALA A 1 100 ? -8.665 -0.702 0.334 1.00 89.12 100 ALA A O 1
ATOM 814 N N . GLU A 1 101 ? -8.975 -1.658 -1.678 1.00 87.50 101 GLU A N 1
ATOM 815 C CA . GLU A 1 101 ? -10.307 -1.096 -1.938 1.00 87.50 101 GLU A CA 1
ATOM 816 C C . GLU A 1 101 ? -11.307 -1.449 -0.828 1.00 87.50 101 GLU A C 1
ATOM 818 O O . GLU A 1 101 ? -11.975 -0.570 -0.290 1.00 87.50 101 GLU A O 1
ATOM 823 N N . LYS A 1 102 ? -11.349 -2.720 -0.402 1.00 88.56 102 LYS A N 1
ATOM 824 C CA . LYS A 1 102 ? -12.215 -3.171 0.701 1.00 88.56 102 LYS A CA 1
ATOM 825 C C . LYS A 1 102 ? -11.896 -2.488 2.038 1.00 88.56 102 LYS A C 1
ATOM 827 O O . LYS A 1 102 ? -12.770 -2.391 2.894 1.00 88.56 102 LYS A O 1
ATOM 832 N N . LYS A 1 103 ? -10.641 -2.100 2.253 1.00 85.44 103 LYS A N 1
ATOM 833 C CA . LYS A 1 103 ? -10.149 -1.497 3.500 1.00 85.44 103 LYS A CA 1
ATOM 834 C C . LYS A 1 103 ? -10.099 0.028 3.444 1.00 85.44 103 LYS A C 1
ATOM 836 O O . LYS A 1 103 ? -9.498 0.631 4.324 1.00 85.44 103 LYS A O 1
ATOM 841 N N . GLU A 1 104 ? -10.687 0.629 2.407 1.00 79.69 104 GLU A N 1
ATOM 842 C CA . GLU A 1 104 ? -10.653 2.077 2.153 1.00 79.69 104 GLU A CA 1
ATOM 843 C C . GLU A 1 104 ? -9.222 2.642 2.055 1.00 79.69 104 GLU A C 1
ATOM 845 O O . GLU A 1 104 ? -8.989 3.851 2.126 1.00 79.69 104 GLU A O 1
ATOM 850 N N . SER A 1 105 ? -8.243 1.761 1.837 1.00 72.50 105 SER A N 1
ATOM 851 C CA . SER A 1 105 ? -6.860 2.130 1.590 1.00 72.50 105 SER A CA 1
ATOM 852 C C . SER A 1 105 ? -6.733 2.521 0.125 1.00 72.50 105 SER A C 1
ATOM 854 O O . SER A 1 105 ? -7.051 1.747 -0.784 1.00 72.50 105 SER A O 1
ATOM 856 N N . ARG A 1 106 ? -6.270 3.744 -0.131 1.00 72.75 106 ARG A N 1
ATOM 857 C CA . ARG A 1 106 ? -6.047 4.210 -1.499 1.00 72.75 106 ARG A CA 1
ATOM 858 C C . ARG A 1 106 ? -4.779 3.577 -2.048 1.00 72.75 106 ARG A C 1
ATOM 860 O O . ARG A 1 106 ? -3.772 3.469 -1.357 1.00 72.75 106 ARG A O 1
ATOM 867 N N . TYR A 1 107 ? -4.777 3.233 -3.325 1.00 66.38 107 TYR A N 1
ATOM 868 C CA . TYR A 1 107 ? -3.543 2.918 -4.031 1.00 66.38 107 TYR A CA 1
ATOM 869 C C . TYR A 1 107 ? -3.379 3.877 -5.203 1.00 66.38 107 TYR A C 1
ATOM 871 O O . TYR A 1 107 ? -4.305 4.103 -5.979 1.00 66.38 107 TYR A O 1
ATOM 879 N N . TYR A 1 108 ? -2.192 4.461 -5.325 1.00 60.16 108 TYR A N 1
ATOM 880 C CA . TYR A 1 108 ? -1.860 5.349 -6.433 1.00 60.16 108 TYR A CA 1
ATOM 881 C C . TYR A 1 108 ? -0.863 4.632 -7.309 1.00 60.16 108 TYR A C 1
ATOM 883 O O . TYR A 1 108 ? 0.341 4.712 -7.089 1.00 60.16 108 TYR A O 1
ATOM 891 N N . SER A 1 109 ? -1.398 3.892 -8.278 1.00 53.06 109 SER A N 1
ATOM 892 C CA . SER A 1 109 ? -0.598 3.478 -9.418 1.00 53.06 109 SER A CA 1
ATOM 893 C C . SER A 1 109 ? -0.654 4.582 -10.474 1.00 53.06 109 SER A C 1
ATOM 895 O O . SER A 1 109 ? 0.291 5.349 -10.527 1.00 53.06 109 SER A O 1
ATOM 897 N N . TYR A 1 110 ? -1.734 4.774 -11.245 1.00 38.62 110 TYR A N 1
ATOM 898 C CA . TYR A 1 110 ? -1.717 5.730 -12.374 1.00 38.62 110 TYR A CA 1
ATOM 899 C C . TYR A 1 110 ? -3.082 6.339 -12.755 1.00 38.62 110 TYR A C 1
ATOM 901 O O . TYR A 1 110 ? -3.328 6.559 -13.934 1.00 38.62 110 TYR A O 1
ATOM 909 N N . ASN A 1 111 ? -3.928 6.772 -11.812 1.00 38.50 111 ASN A N 1
ATOM 910 C CA . ASN A 1 111 ? -4.963 7.777 -12.165 1.00 38.50 111 ASN A CA 1
ATOM 911 C C . ASN A 1 111 ? -4.357 9.173 -12.482 1.00 38.50 111 ASN A C 1
ATOM 913 O O . ASN A 1 111 ? -5.051 10.177 -12.436 1.00 38.50 111 ASN A O 1
ATOM 917 N N . CYS A 1 112 ? -3.052 9.246 -12.769 1.00 42.56 112 CYS A N 1
ATOM 918 C CA . CYS A 1 112 ? -2.295 10.461 -13.070 1.00 42.56 112 CYS A CA 1
ATOM 919 C C . CYS A 1 112 ? -1.842 10.536 -14.548 1.00 42.56 112 CYS A C 1
ATOM 921 O O . CYS A 1 112 ? -1.238 11.527 -14.933 1.00 42.56 112 CYS A O 1
ATOM 923 N N . LEU A 1 113 ? -2.086 9.510 -15.382 1.00 33.41 113 LEU A N 1
ATOM 924 C CA . LEU A 1 113 ? -1.624 9.482 -16.788 1.00 33.41 113 LEU A CA 1
ATOM 925 C C . LEU A 1 113 ? -2.700 9.047 -17.805 1.00 33.41 113 LEU A C 1
ATOM 927 O O . LEU A 1 113 ? -2.359 8.531 -18.871 1.00 33.41 113 LEU A O 1
ATOM 931 N N . VAL A 1 114 ? -3.980 9.262 -17.498 1.00 31.20 114 VAL A N 1
ATOM 932 C CA . VAL A 1 114 ? -5.062 9.257 -18.499 1.00 31.20 114 VAL A CA 1
ATOM 933 C C . VAL A 1 114 ? -5.829 10.560 -18.382 1.00 31.20 114 VAL A C 1
ATOM 935 O O . VAL A 1 114 ? -6.163 10.910 -17.229 1.00 31.20 114 VAL A O 1
#

Secondary structure (DSSP, 8-state):
------------HHHHHHHHHHHHHHHHHS-------------EEEEEGGGHHHHHHHHHHTGGG-SEEEEE-EEE-TTS-EEE-S-TTSHHHHHHHHHHHHTT-EE-SSTT--

Foldseek 3Di:
DDDPDDPPPDDPVVVVVVVVVVVVVVVVPPPPPDPPPPPLPAAEEEAELVRNVVRLVVCLVCLLNHQEYEYRAWDQDPVRDIDGNDDCVDPSNVVSVVSNVVNNRYYDDDPPPD

pLDDT: mean 80.18, std 15.87, range [31.2, 95.5]

Sequence (114 aa):
MTNVMNKTQLIPKEIGIFLLSFLVIISFCLPTSYAQANEDLKMAGWVPWWQDKQGLSSATKNIDKLSTVYPFVYEINEKGKIIAKTDLKSRDWQKFFKLAEKKESRYYSYNCLV